Protein AF-A0A952QUE6-F1 (afdb_monomer)

Secondary structure (DSSP, 8-state):
-----PPP-----PPPS-TTTTTT-HHHHHHHHHHT--HHHHHHHHHHHTTT-TT-EEEEETTEEEEE-S--HHHHHHHHHHHHHTT--EEETTTTEEHHHHHHHT--GGGGGSHHHHGGG-

Structure (mmCIF, N/CA/C/O backbone):
data_AF-A0A952QUE6-F1
#
_entry.id   AF-A0A952QUE6-F1
#
loop_
_atom_site.group_PDB
_atom_site.id
_atom_site.type_symbol
_atom_site.label_atom_id
_atom_site.label_alt_id
_atom_site.label_comp_id
_atom_site.label_asym_id
_atom_site.label_entity_id
_atom_site.label_seq_id
_atom_site.pdbx_PDB_ins_code
_atom_site.Cartn_x
_atom_site.Cartn_y
_atom_site.Cartn_z
_atom_site.occupancy
_atom_site.B_iso_or_equiv
_atom_site.auth_seq_id
_atom_site.auth_comp_id
_atom_site.auth_asym_id
_atom_site.auth_atom_id
_atom_site.pdbx_PDB_model_num
ATOM 1 N N . MET A 1 1 ? 36.476 13.799 28.833 1.00 44.16 1 MET A N 1
ATOM 2 C CA . MET A 1 1 ? 35.107 14.348 28.883 1.00 44.16 1 MET A CA 1
ATOM 3 C C . MET A 1 1 ? 34.787 14.857 27.490 1.00 44.16 1 MET A C 1
ATOM 5 O O . MET A 1 1 ? 35.286 15.907 27.117 1.00 44.16 1 MET A O 1
ATOM 9 N N . VAL A 1 2 ? 34.100 14.054 26.679 1.00 44.84 2 VAL A N 1
ATOM 10 C CA . VAL A 1 2 ? 33.647 14.461 25.341 1.00 44.84 2 VAL A CA 1
ATOM 11 C C . VAL A 1 2 ? 32.130 14.499 25.414 1.00 44.84 2 VAL A C 1
ATOM 13 O O . VAL A 1 2 ? 31.516 13.534 25.866 1.00 44.84 2 VAL A O 1
ATOM 16 N N . CYS A 1 3 ? 31.566 15.659 25.092 1.00 44.59 3 CYS A N 1
ATOM 17 C CA . CYS A 1 3 ? 30.145 15.947 25.187 1.00 44.59 3 CYS A CA 1
ATOM 18 C C . CYS A 1 3 ? 29.312 14.914 24.418 1.00 44.59 3 CYS A C 1
ATOM 20 O O . CYS A 1 3 ? 29.570 14.659 23.243 1.00 44.59 3 CYS A O 1
ATOM 22 N N . LEU A 1 4 ? 28.289 14.370 25.088 1.00 49.19 4 LEU A N 1
ATOM 23 C CA . LEU A 1 4 ? 27.132 13.751 24.447 1.00 49.19 4 LEU A CA 1
ATOM 24 C C . LEU A 1 4 ? 26.510 14.791 23.503 1.00 49.19 4 LEU A C 1
ATOM 26 O O . LEU A 1 4 ? 25.913 15.767 23.956 1.00 49.19 4 LEU A O 1
ATOM 30 N N . GLY A 1 5 ? 26.679 14.595 22.199 1.00 40.97 5 GLY A N 1
ATOM 31 C CA . GLY A 1 5 ? 25.907 15.299 21.186 1.00 40.97 5 GLY A CA 1
ATOM 32 C C . GLY A 1 5 ? 24.545 14.630 21.061 1.00 40.97 5 GLY A C 1
ATOM 33 O O . GLY A 1 5 ? 24.452 13.494 20.607 1.00 40.97 5 GLY A O 1
ATOM 34 N N . VAL A 1 6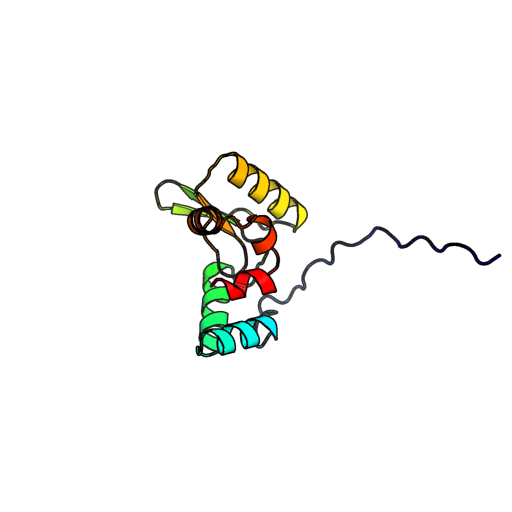 ? 23.511 15.330 21.515 1.00 48.91 6 VAL A N 1
ATOM 35 C CA . VAL A 1 6 ? 22.098 14.993 21.332 1.00 48.91 6 VAL A CA 1
ATOM 36 C C . VAL A 1 6 ? 21.815 14.832 19.834 1.00 48.91 6 VAL A C 1
ATOM 38 O O . VAL A 1 6 ? 22.099 15.739 19.052 1.00 48.91 6 VAL A O 1
ATOM 41 N N . LEU A 1 7 ? 21.283 13.672 19.437 1.00 50.19 7 LEU A N 1
ATOM 42 C CA . LEU A 1 7 ? 20.692 13.468 18.113 1.00 50.19 7 LEU A CA 1
ATOM 43 C C . LEU A 1 7 ? 19.525 14.456 17.964 1.00 50.19 7 LEU A C 1
ATOM 45 O O . LEU A 1 7 ? 18.657 14.463 18.838 1.00 50.19 7 LEU A O 1
ATOM 49 N N . PRO A 1 8 ? 19.480 15.305 16.926 1.00 49.56 8 PRO A N 1
ATOM 50 C CA . PRO A 1 8 ? 18.343 16.188 16.755 1.00 49.56 8 PRO A CA 1
ATOM 51 C C . PRO A 1 8 ? 17.114 15.368 16.345 1.00 49.56 8 PRO A C 1
ATOM 53 O O . PRO A 1 8 ? 17.067 14.788 15.261 1.00 49.56 8 PRO A O 1
ATOM 56 N N . ASP A 1 9 ? 16.100 15.372 17.208 1.00 53.28 9 ASP A N 1
ATOM 57 C CA . ASP A 1 9 ? 14.705 15.166 16.826 1.00 53.28 9 ASP A CA 1
ATOM 58 C C . ASP A 1 9 ? 14.309 16.288 15.855 1.00 53.28 9 ASP A C 1
ATOM 60 O O . ASP A 1 9 ? 14.000 17.401 16.279 1.00 53.28 9 ASP A O 1
ATOM 64 N N . SER A 1 10 ? 14.408 16.062 14.545 1.00 44.47 10 SER A N 1
ATOM 65 C CA . SER A 1 10 ? 13.741 16.869 13.505 1.00 44.47 10 SER A CA 1
ATOM 66 C C . SER A 1 10 ? 14.133 16.388 12.113 1.00 44.47 10 SER A C 1
ATOM 68 O O . SER A 1 10 ? 15.095 16.868 11.534 1.00 44.47 10 SER A O 1
ATOM 70 N N . VAL A 1 11 ? 13.399 15.408 11.591 1.00 45.09 11 VAL A N 1
ATOM 71 C CA . VAL A 1 11 ? 12.588 15.506 10.365 1.00 45.09 11 VAL A CA 1
ATOM 72 C C . VAL A 1 11 ? 12.086 14.099 10.048 1.00 45.09 11 VAL A C 1
ATOM 74 O O . VAL A 1 11 ? 12.850 13.212 9.677 1.00 45.09 11 VAL A O 1
ATOM 77 N N . ALA A 1 12 ? 10.777 13.884 10.178 1.00 44.53 12 ALA A N 1
ATOM 78 C CA . ALA A 1 12 ? 10.117 12.920 9.315 1.00 44.53 12 ALA A CA 1
ATOM 79 C C . ALA A 1 12 ? 10.439 13.390 7.894 1.00 44.53 12 ALA A C 1
ATOM 81 O O . ALA A 1 12 ? 9.950 14.443 7.492 1.00 44.53 12 ALA A O 1
ATOM 82 N N . ALA A 1 13 ? 11.375 12.719 7.221 1.00 45.72 13 ALA A N 1
ATOM 83 C CA . ALA A 1 13 ? 11.814 13.117 5.898 1.00 45.72 13 ALA A CA 1
ATOM 84 C C . ALA A 1 13 ? 10.575 13.178 5.000 1.00 45.72 13 ALA A C 1
ATOM 86 O O . ALA A 1 13 ? 9.936 12.158 4.741 1.00 45.72 13 ALA A O 1
ATOM 87 N N . GLU A 1 14 ? 10.197 14.394 4.610 1.00 55.88 14 GLU A N 1
ATOM 88 C CA . GLU A 1 14 ? 9.189 14.634 3.592 1.00 55.88 14 GLU A CA 1
ATOM 89 C C . GLU A 1 14 ? 9.590 13.804 2.372 1.00 55.88 14 GLU A C 1
ATOM 91 O O . GLU A 1 14 ? 10.683 13.965 1.822 1.00 55.88 14 GLU A O 1
ATOM 96 N N . MET A 1 15 ? 8.753 12.833 2.013 1.00 52.22 15 MET A N 1
ATOM 97 C CA . MET A 1 15 ? 8.994 12.005 0.841 1.00 52.22 15 MET A CA 1
ATOM 98 C C . MET A 1 15 ? 9.068 12.881 -0.414 1.00 52.22 15 MET A C 1
ATOM 100 O O . MET A 1 15 ? 8.382 13.901 -0.488 1.00 52.22 15 MET A O 1
ATOM 104 N N . PRO A 1 16 ? 9.942 12.528 -1.370 1.00 52.44 16 PRO A N 1
ATOM 105 C CA . PRO A 1 16 ? 10.428 13.462 -2.374 1.00 52.44 16 PRO A CA 1
ATOM 106 C C . PRO A 1 16 ? 9.307 13.967 -3.300 1.00 52.44 16 PRO A C 1
ATOM 108 O O . PRO A 1 16 ? 8.316 13.270 -3.501 1.00 52.44 16 PRO A O 1
ATOM 111 N N . PRO A 1 17 ? 9.486 15.136 -3.950 1.00 58.84 17 PRO A N 1
ATOM 112 C CA . PRO A 1 17 ? 8.536 15.691 -4.926 1.00 58.84 17 PRO A CA 1
ATOM 113 C C . PRO A 1 17 ? 8.404 14.852 -6.215 1.00 58.84 17 PRO A C 1
ATOM 115 O O . PRO A 1 17 ? 7.679 15.239 -7.133 1.00 58.84 17 PRO A O 1
ATOM 118 N N . ASP A 1 18 ? 9.124 13.731 -6.310 1.00 73.50 18 ASP A N 1
ATOM 119 C CA . ASP A 1 18 ? 9.098 12.813 -7.441 1.00 73.50 18 ASP A CA 1
ATOM 120 C C . ASP A 1 18 ? 7.943 11.811 -7.305 1.00 73.50 18 ASP A C 1
ATOM 122 O O . ASP A 1 18 ? 7.990 10.855 -6.527 1.00 73.50 18 ASP A O 1
ATOM 126 N N . ARG A 1 19 ? 6.908 12.022 -8.122 1.00 75.56 19 ARG A N 1
ATOM 127 C CA . ARG A 1 19 ? 5.722 11.158 -8.223 1.00 75.56 19 ARG A CA 1
ATOM 128 C C . ARG A 1 19 ? 6.039 9.756 -8.764 1.00 75.56 19 ARG A C 1
ATOM 130 O O . ARG A 1 19 ? 5.181 8.888 -8.706 1.00 75.56 19 ARG A O 1
ATOM 137 N N . PHE A 1 20 ? 7.249 9.518 -9.273 1.00 90.19 20 PHE A N 1
ATOM 138 C CA . PHE A 1 20 ? 7.680 8.249 -9.864 1.00 90.19 20 PHE A CA 1
ATOM 139 C C . PHE A 1 20 ? 8.852 7.602 -9.120 1.00 90.19 20 PHE A C 1
ATOM 141 O O . PHE A 1 20 ? 9.534 6.748 -9.685 1.00 90.19 20 PHE A O 1
ATOM 148 N N . TRP A 1 21 ? 9.056 7.936 -7.840 1.00 92.69 21 TRP A N 1
ATOM 149 C CA . TRP A 1 21 ? 10.152 7.398 -7.019 1.00 92.69 21 TRP A CA 1
ATOM 150 C C . TRP A 1 21 ? 10.233 5.853 -7.013 1.00 92.69 21 TRP A C 1
ATOM 152 O O . TRP A 1 21 ? 11.296 5.282 -6.772 1.00 92.69 21 TRP A O 1
ATOM 162 N N . TYR A 1 22 ? 9.109 5.174 -7.269 1.00 95.00 22 TYR A N 1
ATOM 163 C CA . TYR A 1 22 ? 8.984 3.717 -7.286 1.00 95.00 22 TYR A CA 1
ATOM 164 C C . TYR A 1 22 ? 9.479 3.055 -8.585 1.00 95.00 22 TYR A C 1
ATOM 166 O O . TYR A 1 22 ? 9.670 1.837 -8.605 1.00 95.00 22 TYR A O 1
ATOM 174 N N . VAL A 1 23 ? 9.696 3.816 -9.664 1.00 96.12 23 VAL A N 1
ATOM 175 C CA . VAL A 1 23 ? 10.131 3.273 -10.960 1.00 96.12 23 VAL A CA 1
ATOM 176 C C . VAL A 1 23 ? 11.531 2.675 -10.834 1.00 96.12 23 VAL A C 1
ATOM 178 O O . VAL A 1 23 ? 12.477 3.332 -10.403 1.00 96.12 23 VAL A O 1
ATOM 181 N N . ASN A 1 24 ? 11.660 1.401 -11.206 1.00 94.50 24 ASN A N 1
ATOM 182 C CA . ASN A 1 24 ? 12.852 0.570 -11.062 1.00 94.50 24 ASN A CA 1
ATOM 183 C C . ASN A 1 24 ? 13.414 0.537 -9.624 1.00 94.50 24 ASN A C 1
ATOM 185 O O . ASN A 1 24 ? 14.594 0.242 -9.408 1.00 94.50 24 ASN A O 1
ATOM 189 N N . HIS A 1 25 ? 12.581 0.841 -8.624 1.00 97.00 25 HIS A N 1
ATOM 190 C CA . HIS A 1 25 ? 12.999 0.824 -7.232 1.00 97.00 25 HIS A CA 1
ATOM 191 C C . HIS A 1 25 ? 13.289 -0.615 -6.789 1.00 97.00 25 HIS A C 1
ATOM 193 O O . HIS A 1 25 ? 12.560 -1.550 -7.129 1.00 97.00 25 HIS A O 1
ATOM 199 N N . SER A 1 26 ? 14.337 -0.810 -5.986 1.00 97.44 26 SER A N 1
ATOM 200 C CA . SER A 1 26 ? 14.834 -2.143 -5.606 1.00 97.44 26 SER A CA 1
ATOM 201 C C . SER A 1 26 ? 13.761 -3.033 -4.971 1.00 97.44 26 SER A C 1
ATOM 203 O O . SER A 1 26 ? 13.706 -4.226 -5.259 1.00 97.44 26 SER A O 1
ATOM 205 N N . CYS A 1 27 ? 12.866 -2.459 -4.164 1.00 97.31 27 CYS A N 1
ATOM 206 C CA . CYS A 1 27 ? 11.741 -3.185 -3.568 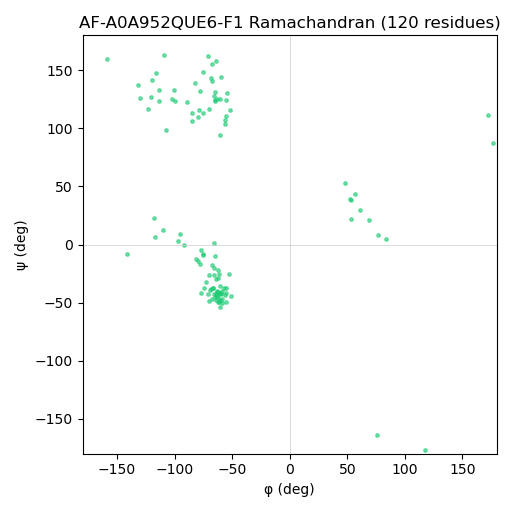1.00 97.31 27 CYS A CA 1
ATOM 207 C C . CYS A 1 27 ? 10.705 -3.654 -4.602 1.00 97.31 27 CYS A C 1
ATOM 209 O O . CYS A 1 27 ? 10.199 -4.768 -4.481 1.00 97.31 27 CYS A O 1
ATOM 211 N N . VAL A 1 28 ? 10.431 -2.851 -5.636 1.00 98.12 28 VAL A N 1
ATOM 212 C CA . VAL A 1 28 ? 9.505 -3.215 -6.723 1.00 98.12 28 VAL A CA 1
ATOM 213 C C . VAL A 1 28 ? 10.129 -4.303 -7.594 1.00 98.12 28 VAL A C 1
ATOM 215 O O . VAL A 1 28 ? 9.485 -5.305 -7.889 1.00 98.12 28 VAL A O 1
ATOM 218 N N . VAL A 1 29 ? 11.421 -4.178 -7.916 1.00 98.38 29 VAL A N 1
ATOM 219 C CA . VAL A 1 29 ? 12.184 -5.222 -8.621 1.00 98.38 29 VAL A CA 1
ATOM 220 C C . VAL A 1 29 ? 12.205 -6.528 -7.819 1.00 98.38 29 VAL A C 1
ATOM 222 O O . VAL A 1 29 ? 12.012 -7.607 -8.377 1.00 98.38 29 VAL A O 1
ATOM 225 N N . ALA A 1 30 ? 12.402 -6.453 -6.501 1.00 98.31 30 ALA A N 1
ATOM 226 C CA . ALA A 1 30 ? 12.393 -7.623 -5.630 1.00 98.31 30 ALA A CA 1
ATOM 227 C C . ALA A 1 30 ? 11.019 -8.313 -5.591 1.00 98.31 30 ALA A C 1
ATOM 229 O O . ALA A 1 30 ? 10.962 -9.539 -5.683 1.00 98.31 30 ALA A O 1
ATOM 230 N N . ALA A 1 31 ? 9.928 -7.547 -5.492 1.00 98.19 31 ALA A N 1
ATOM 231 C CA . ALA A 1 31 ? 8.568 -8.081 -5.547 1.00 98.19 31 ALA A CA 1
ATOM 232 C C . ALA A 1 31 ? 8.261 -8.719 -6.914 1.00 98.19 31 ALA A C 1
ATOM 234 O O . ALA A 1 31 ? 7.767 -9.844 -6.977 1.00 98.19 31 ALA A O 1
ATOM 235 N N . ALA A 1 32 ? 8.650 -8.062 -8.010 1.00 98.38 32 ALA A N 1
ATOM 236 C CA . ALA A 1 32 ? 8.477 -8.583 -9.365 1.00 98.38 32 ALA A CA 1
ATOM 237 C C . ALA A 1 32 ? 9.184 -9.938 -9.542 1.00 98.38 32 ALA A C 1
ATOM 239 O O . ALA A 1 32 ? 8.579 -10.913 -9.991 1.00 98.38 32 ALA A O 1
ATOM 240 N N . ASN A 1 33 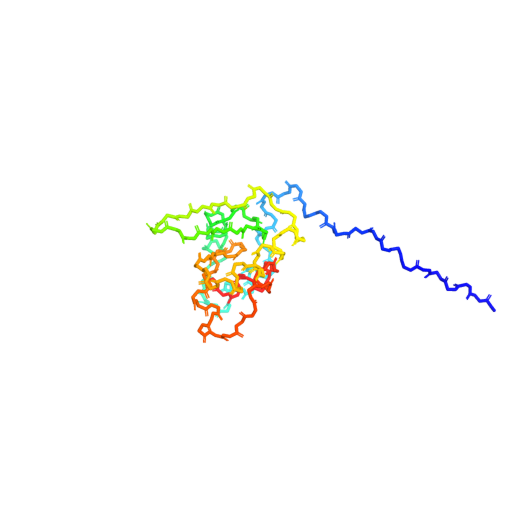? 10.437 -10.031 -9.083 1.00 98.19 33 ASN A N 1
ATOM 241 C CA . ASN A 1 33 ? 11.203 -11.276 -9.091 1.00 98.19 33 ASN A CA 1
ATOM 242 C C . ASN A 1 33 ? 10.563 -12.366 -8.220 1.00 98.19 33 ASN A C 1
ATOM 244 O O . ASN A 1 33 ? 10.524 -13.526 -8.627 1.00 98.19 33 ASN A O 1
ATOM 248 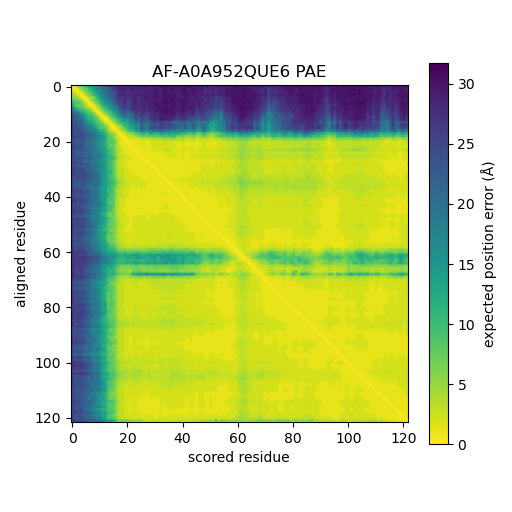N N . ARG A 1 34 ? 10.047 -12.010 -7.035 1.00 97.56 34 ARG A N 1
ATOM 249 C CA . ARG A 1 34 ? 9.379 -12.947 -6.117 1.00 97.56 34 ARG A CA 1
ATOM 250 C C . ARG A 1 34 ? 8.158 -13.605 -6.760 1.00 97.56 34 ARG A C 1
ATOM 252 O O . ARG A 1 34 ? 7.958 -14.802 -6.570 1.00 97.56 34 ARG A O 1
ATOM 259 N N . TYR A 1 35 ? 7.364 -12.834 -7.498 1.00 97.06 35 TYR A N 1
ATOM 260 C CA . TYR A 1 35 ? 6.116 -13.298 -8.108 1.00 97.06 35 TYR A CA 1
ATOM 261 C C . TYR A 1 35 ? 6.252 -13.709 -9.579 1.00 97.06 35 TYR A C 1
ATOM 263 O O . TYR A 1 35 ? 5.260 -14.092 -10.193 1.00 97.06 35 TYR A O 1
ATOM 271 N N . ALA A 1 36 ? 7.467 -13.672 -10.137 1.00 97.88 36 ALA A N 1
ATOM 272 C CA . ALA A 1 36 ? 7.740 -13.949 -11.548 1.00 97.88 36 ALA A CA 1
ATOM 273 C C . ALA A 1 36 ? 6.885 -13.099 -12.515 1.00 97.88 36 ALA A C 1
ATOM 275 O O . ALA A 1 36 ? 6.448 -13.574 -13.564 1.00 97.88 36 ALA A O 1
ATOM 276 N N . VAL A 1 37 ? 6.666 -11.829 -12.161 1.00 97.62 37 VAL A N 1
ATOM 277 C CA . VAL A 1 37 ? 6.001 -10.821 -13.002 1.00 97.62 37 VAL A CA 1
ATOM 278 C C . VAL A 1 37 ? 7.011 -9.781 -13.477 1.00 97.62 37 VAL A C 1
ATOM 280 O O . VAL A 1 37 ? 8.109 -9.666 -12.934 1.00 97.62 37 VAL A O 1
ATOM 283 N N . THR A 1 38 ? 6.668 -9.011 -14.508 1.00 98.12 38 THR A N 1
ATOM 284 C CA . THR A 1 38 ? 7.535 -7.914 -14.953 1.00 98.12 38 THR A CA 1
ATOM 285 C C . THR A 1 38 ? 7.434 -6.726 -13.996 1.00 98.12 38 THR A C 1
ATOM 287 O O . THR A 1 38 ? 6.377 -6.462 -13.421 1.00 98.12 38 THR A O 1
ATOM 290 N N . VAL A 1 39 ? 8.528 -5.974 -13.847 1.00 98.19 39 VAL A N 1
ATOM 291 C CA . VAL A 1 39 ? 8.575 -4.776 -12.985 1.00 98.19 39 VAL A CA 1
ATOM 292 C C . VAL A 1 39 ? 7.511 -3.758 -13.409 1.00 98.19 39 VAL A C 1
ATOM 294 O O . VAL A 1 39 ? 6.832 -3.186 -12.563 1.00 98.19 39 VAL A O 1
ATOM 297 N N . GLN A 1 40 ? 7.281 -3.626 -14.719 1.00 98.12 40 GLN A N 1
ATOM 298 C CA . GLN A 1 40 ? 6.312 -2.692 -15.292 1.00 98.12 40 GLN A CA 1
ATOM 299 C C . GLN A 1 40 ? 4.867 -2.983 -14.869 1.00 98.12 40 GLN A C 1
ATOM 301 O O . GLN A 1 40 ? 4.065 -2.057 -14.803 1.00 98.12 40 GLN A O 1
ATOM 306 N N . ILE A 1 41 ? 4.515 -4.244 -14.577 1.00 98.00 41 ILE A N 1
ATOM 307 C CA . ILE A 1 41 ? 3.175 -4.578 -14.069 1.00 98.00 41 ILE A CA 1
ATOM 308 C C . ILE A 1 41 ? 2.988 -3.990 -12.670 1.00 98.00 41 ILE A C 1
ATOM 310 O O . ILE A 1 41 ? 1.979 -3.340 -12.415 1.00 98.00 41 ILE A O 1
ATOM 314 N N . LEU A 1 42 ? 3.968 -4.169 -11.782 1.00 98.25 42 LEU A N 1
ATOM 315 C CA . LEU A 1 42 ? 3.890 -3.630 -10.424 1.00 98.25 42 LEU A CA 1
ATOM 316 C C . LEU A 1 42 ? 3.958 -2.098 -10.411 1.00 98.25 42 LEU A C 1
ATOM 318 O O . LEU A 1 42 ? 3.212 -1.462 -9.675 1.00 98.25 42 LEU A O 1
ATOM 322 N N . GLU A 1 43 ? 4.786 -1.494 -11.264 1.00 97.81 43 GLU A N 1
ATOM 323 C CA . GLU A 1 43 ? 4.818 -0.036 -11.449 1.00 97.81 43 GLU A CA 1
ATOM 324 C C . GLU A 1 43 ? 3.468 0.508 -11.937 1.00 97.81 43 GLU A C 1
ATOM 326 O O . GLU A 1 43 ? 3.001 1.532 -11.438 1.00 97.81 43 GLU A O 1
ATOM 331 N N . ALA A 1 44 ? 2.812 -0.184 -12.875 1.00 97.56 44 ALA A N 1
ATOM 332 C CA . ALA A 1 44 ? 1.493 0.203 -13.367 1.00 97.56 44 ALA A CA 1
ATOM 333 C C . ALA A 1 44 ? 0.403 0.080 -12.289 1.00 97.56 44 ALA A C 1
ATOM 335 O O . ALA A 1 44 ? -0.473 0.942 -12.223 1.00 97.56 44 ALA A O 1
ATOM 336 N N . ILE A 1 45 ? 0.477 -0.946 -11.431 1.00 97.62 45 ILE A N 1
ATOM 337 C CA . ILE A 1 45 ? -0.406 -1.082 -10.262 1.00 97.62 45 ILE A CA 1
ATOM 338 C C . ILE A 1 45 ? -0.207 0.115 -9.330 1.00 97.62 45 ILE A C 1
ATOM 340 O O . ILE A 1 45 ? -1.165 0.829 -9.057 1.00 97.62 45 ILE A O 1
ATOM 344 N N . ILE A 1 46 ? 1.032 0.405 -8.920 1.00 97.69 46 ILE A N 1
ATOM 345 C CA . ILE A 1 46 ? 1.330 1.536 -8.024 1.00 97.69 46 ILE A CA 1
ATOM 346 C C . ILE A 1 46 ? 0.807 2.862 -8.597 1.00 97.69 46 ILE A C 1
ATOM 348 O O . ILE A 1 46 ? 0.244 3.689 -7.873 1.00 97.69 46 ILE A O 1
ATOM 352 N N . LEU A 1 47 ? 0.974 3.067 -9.907 1.00 96.19 47 LEU A N 1
ATOM 353 C CA . LEU A 1 47 ? 0.495 4.265 -10.586 1.00 96.19 47 LEU A CA 1
ATOM 354 C C . LEU A 1 47 ? -1.027 4.426 -10.472 1.00 96.19 47 LEU A C 1
ATOM 356 O O . LEU A 1 47 ? -1.486 5.518 -10.148 1.00 96.19 47 LEU A O 1
ATOM 360 N N . VAL A 1 48 ? -1.795 3.371 -10.752 1.00 95.75 48 VAL A N 1
ATOM 361 C CA . VAL A 1 48 ? -3.268 3.418 -10.747 1.00 95.75 48 VAL A CA 1
ATOM 362 C C . VAL A 1 48 ? -3.836 3.459 -9.330 1.00 95.75 48 VAL A C 1
ATOM 364 O O . VAL A 1 48 ? -4.818 4.159 -9.095 1.00 95.75 48 VAL A O 1
ATOM 367 N N . GLU A 1 49 ? -3.218 2.743 -8.393 1.00 95.88 49 GLU A N 1
ATOM 368 C CA . GLU A 1 49 ? -3.737 2.581 -7.035 1.00 95.88 49 GLU A CA 1
ATOM 369 C C . GLU A 1 49 ? -3.501 3.818 -6.162 1.00 95.88 49 GLU A C 1
ATOM 371 O O . GLU A 1 49 ? -4.386 4.248 -5.418 1.00 95.88 49 GLU A O 1
ATOM 376 N N . SER A 1 50 ? -2.321 4.438 -6.249 1.00 95.19 50 SER A N 1
ATOM 377 C CA . SER A 1 50 ? -1.996 5.564 -5.366 1.00 95.19 50 SER A CA 1
ATOM 378 C C . SER A 1 50 ? -1.214 6.698 -6.010 1.00 95.19 50 SER A C 1
ATOM 380 O O . SER A 1 50 ? -1.066 7.745 -5.372 1.00 95.19 50 SER A O 1
ATOM 382 N N . GLU A 1 51 ? -0.754 6.514 -7.250 1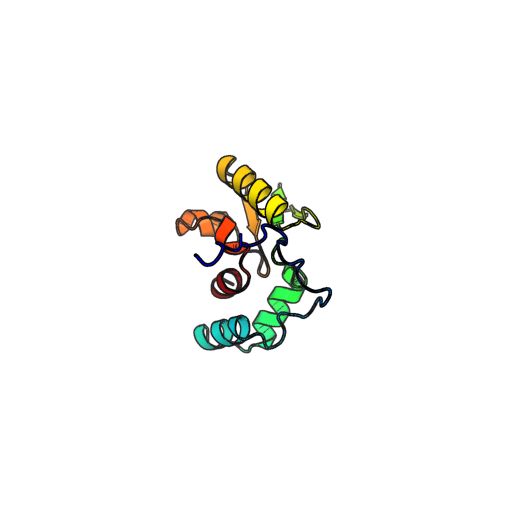.00 94.25 51 GLU A N 1
ATOM 383 C CA . GLU A 1 51 ? 0.198 7.388 -7.938 1.00 94.25 51 GLU A CA 1
ATOM 384 C C . GLU A 1 51 ? 1.555 7.476 -7.220 1.00 94.25 51 GLU A C 1
ATOM 386 O O . GLU A 1 51 ? 2.239 8.497 -7.282 1.00 94.25 51 GLU A O 1
ATOM 391 N N . GLY A 1 52 ? 1.936 6.406 -6.515 1.00 94.38 52 GLY A N 1
ATOM 392 C CA . GLY A 1 52 ? 3.174 6.339 -5.741 1.00 94.38 52 GLY A CA 1
ATOM 393 C C . GLY A 1 52 ? 3.089 6.942 -4.338 1.00 94.38 52 GLY A C 1
ATOM 394 O O . GLY A 1 52 ? 4.106 6.982 -3.653 1.00 94.38 52 GLY A O 1
ATOM 395 N N . ASP A 1 53 ? 1.918 7.384 -3.879 1.00 95.00 53 ASP A N 1
ATOM 396 C CA . ASP A 1 53 ? 1.709 7.888 -2.517 1.00 95.00 53 ASP A CA 1
ATOM 397 C C . ASP A 1 53 ? 1.655 6.723 -1.504 1.00 95.00 53 ASP A C 1
ATOM 399 O O . ASP A 1 53 ? 0.714 5.922 -1.550 1.00 95.00 53 ASP A O 1
ATOM 403 N N . PRO A 1 54 ? 2.630 6.580 -0.586 1.00 95.19 54 PRO A N 1
ATOM 404 C CA . PRO A 1 54 ? 2.604 5.522 0.425 1.00 95.19 54 PRO A CA 1
ATOM 405 C C . PRO A 1 54 ? 1.727 5.851 1.627 1.00 95.19 54 PRO A C 1
ATOM 407 O O . PRO A 1 54 ? 1.431 4.963 2.421 1.00 95.19 54 PRO A O 1
ATOM 410 N N . HIS A 1 55 ? 1.292 7.102 1.767 1.00 96.00 55 HIS A N 1
ATOM 411 C CA . HIS A 1 55 ? 0.372 7.524 2.816 1.00 96.00 55 HIS A CA 1
ATOM 412 C C . HIS A 1 55 ? -1.082 7.533 2.330 1.00 96.00 55 HIS A C 1
ATOM 414 O O . HIS A 1 55 ? -1.968 8.005 3.046 1.00 96.00 55 HIS A O 1
ATOM 420 N N . ALA A 1 56 ? -1.338 6.997 1.133 1.00 96.38 56 ALA A N 1
ATOM 421 C CA . ALA A 1 56 ? -2.672 6.859 0.581 1.00 96.38 56 ALA A CA 1
ATOM 422 C C . ALA A 1 56 ? -3.525 5.921 1.445 1.00 96.38 56 ALA A C 1
ATOM 424 O O . ALA A 1 56 ? -3.169 4.766 1.688 1.00 96.38 56 ALA A O 1
ATOM 425 N N . VAL A 1 57 ? -4.684 6.418 1.873 1.00 97.94 57 VAL A N 1
ATOM 426 C CA . VAL A 1 57 ? -5.694 5.642 2.596 1.00 97.94 57 VAL A CA 1
ATOM 427 C C . VAL A 1 57 ? -7.039 5.868 1.923 1.00 97.94 57 VAL A C 1
ATOM 429 O O . VAL A 1 57 ? -7.474 7.011 1.769 1.00 97.94 57 VAL A O 1
ATOM 432 N N . ASN A 1 58 ? -7.715 4.790 1.546 1.00 97.25 58 ASN A N 1
ATOM 433 C CA . ASN A 1 58 ? -9.026 4.845 0.907 1.00 97.25 58 ASN A CA 1
ATOM 434 C C . ASN A 1 58 ? -10.049 4.095 1.760 1.00 97.25 58 ASN A C 1
ATOM 436 O O . ASN A 1 58 ? -9.817 2.953 2.139 1.00 97.25 58 ASN A O 1
ATOM 440 N N . VAL A 1 59 ? -11.170 4.727 2.109 1.00 97.12 59 VAL A N 1
ATOM 441 C CA . VAL A 1 59 ? -12.203 4.093 2.945 1.00 97.12 59 VAL A CA 1
ATOM 442 C C . VAL A 1 59 ? -13.333 3.584 2.065 1.00 97.12 59 VAL A C 1
ATOM 444 O O . VAL A 1 59 ? -13.973 4.361 1.363 1.00 97.12 59 VAL A O 1
ATOM 447 N N . ASN A 1 60 ? -13.636 2.294 2.160 1.00 93.12 60 ASN A N 1
ATOM 448 C CA . ASN A 1 60 ? -14.689 1.666 1.376 1.00 93.12 60 ASN A CA 1
ATOM 449 C C . ASN A 1 60 ? -16.047 1.838 2.069 1.00 93.12 60 ASN A C 1
ATOM 451 O O . ASN A 1 60 ? -16.297 1.270 3.135 1.00 93.12 60 ASN A O 1
ATOM 455 N N . ARG A 1 61 ? -16.941 2.615 1.448 1.00 86.31 61 ARG A N 1
ATOM 456 C CA . ARG A 1 61 ? -18.328 2.843 1.883 1.00 86.31 61 ARG A CA 1
ATOM 457 C C . ARG A 1 61 ? -19.281 2.447 0.761 1.00 86.31 61 ARG A C 1
ATOM 459 O O . ARG A 1 61 ? -19.241 3.032 -0.316 1.00 86.31 61 ARG A O 1
ATOM 466 N N . ASP A 1 62 ? -20.114 1.436 0.999 1.00 82.06 62 ASP A N 1
ATOM 467 C CA . ASP A 1 62 ? -21.126 0.954 0.042 1.00 82.06 62 A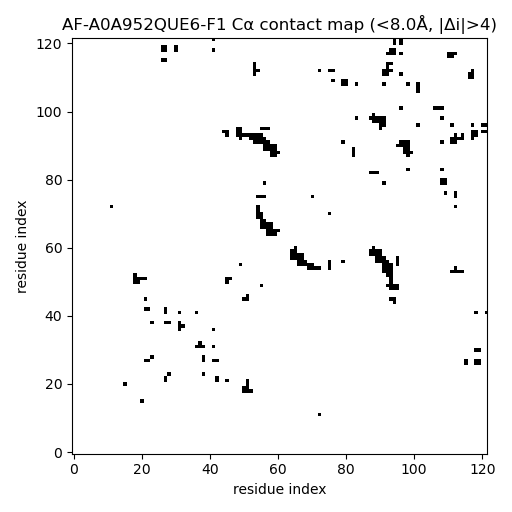SP A CA 1
ATOM 468 C C . ASP A 1 62 ? -20.566 0.643 -1.362 1.00 82.06 62 ASP A C 1
ATOM 470 O O . ASP A 1 62 ? -21.174 0.947 -2.388 1.00 82.06 62 ASP A O 1
ATOM 474 N N . GLY A 1 63 ? -19.362 0.062 -1.411 1.00 74.69 63 GLY A N 1
ATOM 475 C CA . GLY A 1 63 ? -18.669 -0.268 -2.662 1.00 74.69 63 GLY A CA 1
ATOM 476 C C . GLY A 1 63 ? -18.018 0.924 -3.373 1.00 74.69 63 GLY A C 1
ATOM 477 O O . GLY A 1 63 ? -17.549 0.767 -4.496 1.00 74.69 63 GLY A O 1
ATOM 478 N N . LYS A 1 64 ? -17.978 2.106 -2.744 1.00 82.12 64 LYS A N 1
ATOM 479 C CA . LYS A 1 64 ? -17.262 3.290 -3.235 1.00 82.12 64 LYS A CA 1
ATOM 480 C C . LYS A 1 64 ? -16.100 3.636 -2.308 1.00 82.12 64 LYS A C 1
ATOM 482 O O . LYS A 1 64 ? -16.278 3.697 -1.092 1.00 82.12 64 LYS A O 1
ATOM 487 N N . GLY A 1 65 ? -14.934 3.889 -2.892 1.00 85.44 65 GLY A N 1
ATOM 488 C CA . GLY A 1 65 ? -13.773 4.408 -2.175 1.00 85.44 65 GLY A CA 1
ATOM 489 C C . GLY A 1 65 ? -13.888 5.911 -1.908 1.00 85.44 65 GLY A C 1
ATOM 490 O O . GLY A 1 65 ? -14.209 6.676 -2.818 1.00 85.44 65 GLY A O 1
ATOM 491 N N . ASP A 1 66 ? -13.633 6.325 -0.669 1.00 92.06 66 ASP A N 1
ATOM 492 C CA . ASP A 1 66 ? -13.395 7.712 -0.261 1.00 92.06 66 ASP A CA 1
ATOM 493 C C . ASP A 1 66 ? -11.905 7.907 0.063 1.00 92.06 66 ASP A C 1
ATOM 495 O O . ASP A 1 66 ? -11.448 7.554 1.161 1.00 92.06 66 ASP A O 1
ATOM 499 N N . ARG A 1 67 ? -11.138 8.453 -0.895 1.00 91.81 67 ARG A N 1
ATOM 500 C CA . ARG A 1 67 ? -9.706 8.731 -0.706 1.00 91.81 67 ARG A CA 1
ATOM 501 C C . ARG A 1 67 ? -9.531 9.817 0.351 1.00 91.81 67 ARG A C 1
ATOM 503 O O . ARG A 1 67 ? -10.093 10.906 0.260 1.00 91.81 67 ARG A O 1
ATOM 510 N N . ARG A 1 68 ? -8.691 9.53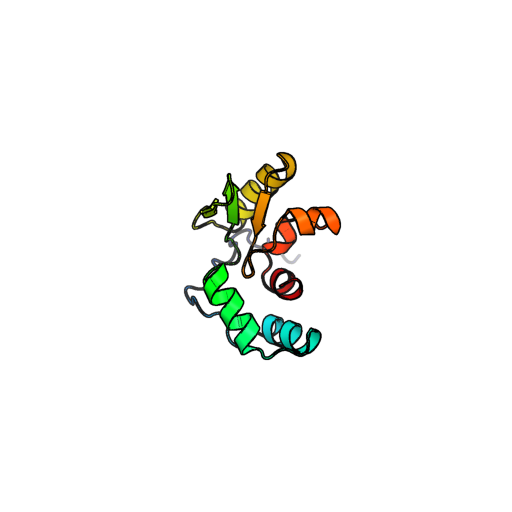5 1.342 1.00 90.88 68 ARG A N 1
ATOM 511 C CA . ARG A 1 68 ? -8.353 10.445 2.435 1.00 90.88 68 ARG A CA 1
ATOM 512 C C . ARG A 1 68 ? -6.983 11.050 2.155 1.00 90.88 68 ARG A C 1
ATOM 514 O O . ARG A 1 68 ? -6.019 10.315 1.971 1.00 90.88 68 ARG A O 1
ATOM 521 N N . GLY A 1 69 ? -6.888 12.377 2.153 1.00 80.62 69 GLY A N 1
ATOM 522 C CA . GLY A 1 69 ? -5.603 13.065 2.020 1.00 80.62 69 GLY A CA 1
ATOM 523 C C . GLY A 1 69 ? -5.454 13.947 0.785 1.00 80.62 69 GLY A C 1
ATOM 524 O O . GLY A 1 69 ? -6.421 14.137 0.047 1.00 80.62 69 GLY A O 1
ATOM 525 N N . PRO A 1 70 ? -4.262 14.541 0.597 1.00 90.56 70 PRO A N 1
ATOM 526 C CA . PRO A 1 70 ? -2.943 14.020 1.001 1.00 90.56 70 PRO A CA 1
ATOM 527 C C . PRO A 1 70 ? -2.702 13.960 2.519 1.00 90.56 70 PRO A C 1
ATOM 529 O O . PRO A 1 70 ? -3.160 14.831 3.257 1.00 90.56 70 PRO A O 1
ATOM 532 N N . LEU A 1 71 ? -1.998 12.922 2.983 1.00 94.00 71 LEU A N 1
ATOM 533 C CA . LEU A 1 71 ? -1.682 12.690 4.399 1.00 94.00 71 LEU A CA 1
ATOM 534 C C . LEU A 1 71 ? -0.164 12.663 4.619 1.00 94.00 71 LEU A C 1
ATOM 536 O O . LEU A 1 71 ? 0.591 12.104 3.828 1.00 94.00 71 LEU A O 1
ATOM 540 N N . SER A 1 72 ? 0.290 13.227 5.736 1.00 94.31 72 SER A N 1
ATOM 541 C CA . SER A 1 72 ? 1.618 12.915 6.280 1.00 94.31 72 SER A CA 1
ATOM 542 C C . SER A 1 72 ? 1.652 11.497 6.857 1.00 94.31 72 SER A C 1
ATOM 544 O O . SER A 1 72 ? 0.611 10.947 7.220 1.00 94.31 72 SER A O 1
ATOM 546 N N . PHE A 1 73 ? 2.853 10.941 7.049 1.00 94.44 73 PHE A N 1
ATOM 547 C CA . PHE A 1 73 ? 3.035 9.632 7.689 1.00 94.44 73 PHE A CA 1
ATOM 548 C C . PHE A 1 73 ? 2.297 9.529 9.032 1.00 94.44 73 PHE A C 1
ATOM 550 O O . PHE A 1 73 ? 1.595 8.551 9.295 1.00 94.44 73 PHE A O 1
ATOM 557 N N . LYS A 1 74 ? 2.399 10.573 9.869 1.00 96.50 74 LYS A N 1
ATOM 558 C CA . LYS A 1 74 ? 1.720 10.614 11.169 1.00 96.50 74 LYS A CA 1
ATOM 559 C C . LYS A 1 74 ? 0.198 10.601 11.010 1.00 96.50 74 LYS A C 1
ATOM 561 O O . LYS A 1 74 ? -0.467 9.819 11.677 1.00 96.50 74 LYS A O 1
ATOM 566 N N . GLN A 1 75 ? -0.349 11.435 10.121 1.00 97.44 75 GLN A N 1
ATOM 567 C CA . GLN A 1 75 ? -1.796 11.481 9.879 1.00 97.44 75 GLN A CA 1
ATOM 568 C C . GLN A 1 75 ? -2.325 10.156 9.320 1.00 97.44 75 GLN A C 1
ATOM 570 O O . GLN A 1 75 ? -3.391 9.712 9.734 1.00 97.44 75 GLN A O 1
ATOM 575 N N . ALA A 1 76 ? -1.585 9.521 8.407 1.00 98.06 76 ALA A N 1
ATOM 576 C CA . ALA A 1 76 ? -1.947 8.219 7.863 1.00 98.06 76 ALA A CA 1
ATOM 577 C C . ALA A 1 76 ? -1.895 7.127 8.938 1.00 98.06 76 ALA A C 1
ATOM 579 O O . ALA A 1 76 ? -2.830 6.340 9.038 1.00 98.06 76 ALA A O 1
ATOM 580 N N . THR A 1 77 ? -0.864 7.125 9.789 1.00 98.38 77 THR A N 1
ATOM 581 C CA . THR A 1 77 ? -0.747 6.193 10.923 1.00 98.38 77 THR A CA 1
ATOM 582 C C . THR A 1 77 ? -1.927 6.333 11.883 1.00 98.38 77 THR A C 1
ATOM 584 O O . THR A 1 77 ? -2.574 5.336 12.206 1.00 98.38 77 THR A O 1
ATOM 587 N N . ASP A 1 78 ? -2.240 7.565 12.297 1.00 98.31 78 ASP A N 1
ATOM 588 C CA . ASP A 1 78 ? -3.348 7.848 13.214 1.00 98.31 78 ASP A CA 1
ATOM 589 C C . ASP A 1 78 ? -4.689 7.399 12.596 1.00 98.31 78 ASP A C 1
ATOM 591 O O . ASP A 1 78 ? -5.450 6.658 13.221 1.00 98.31 78 ASP A O 1
ATOM 595 N N . LEU A 1 79 ? -4.945 7.760 11.332 1.00 98.19 79 LEU A N 1
ATOM 596 C CA . LEU A 1 79 ? -6.166 7.387 10.612 1.00 98.19 79 LEU A CA 1
ATOM 597 C C . LEU A 1 79 ? -6.309 5.867 10.440 1.00 98.19 79 LEU A C 1
ATOM 599 O O . LEU A 1 79 ? -7.383 5.314 10.673 1.00 98.19 79 LEU A O 1
ATOM 603 N N . VAL A 1 80 ? -5.243 5.180 10.025 1.00 98.19 80 VAL A N 1
ATOM 604 C CA . VAL A 1 80 ? -5.240 3.724 9.836 1.00 98.19 80 VAL A CA 1
ATOM 605 C C . VAL A 1 80 ? -5.522 3.009 11.158 1.00 98.19 80 VAL A C 1
ATOM 607 O O . VAL A 1 80 ? -6.340 2.086 11.188 1.00 98.19 80 VAL A O 1
ATOM 610 N N . ALA A 1 81 ? -4.917 3.459 12.260 1.00 98.12 81 ALA A N 1
ATOM 611 C CA . ALA A 1 81 ? -5.166 2.903 13.586 1.00 98.12 81 ALA A CA 1
ATOM 612 C C . ALA A 1 81 ? -6.627 3.104 14.034 1.00 98.12 81 ALA A C 1
ATOM 614 O O . ALA A 1 81 ? -7.248 2.178 14.568 1.00 98.12 81 ALA A O 1
ATOM 615 N N . GLU A 1 82 ? -7.206 4.282 13.781 1.00 97.94 82 GLU A N 1
ATOM 616 C CA . GLU A 1 82 ? -8.617 4.569 14.067 1.00 97.94 82 GLU A CA 1
ATOM 617 C C . GLU A 1 82 ? -9.564 3.670 13.261 1.00 97.94 82 GLU A C 1
ATOM 619 O O . GLU A 1 82 ? -10.453 3.031 13.833 1.00 97.94 82 GLU A O 1
ATOM 624 N N . LEU A 1 83 ? -9.353 3.568 11.945 1.00 97.69 83 LEU A N 1
ATOM 625 C CA . LEU A 1 83 ? -10.162 2.735 11.052 1.00 97.69 83 LEU A CA 1
ATOM 626 C C . LEU A 1 83 ? -10.060 1.248 11.409 1.00 97.69 83 LEU A C 1
ATOM 628 O O . LEU A 1 83 ? -11.065 0.530 11.391 1.00 97.69 83 LEU A O 1
ATOM 632 N N . TRP A 1 84 ? -8.861 0.786 11.770 1.00 97.94 84 TRP A N 1
ATOM 633 C CA . TRP A 1 84 ? -8.619 -0.582 12.214 1.00 97.94 84 TRP A CA 1
ATOM 634 C C . TRP A 1 84 ? -9.402 -0.916 13.477 1.00 97.94 84 TRP A C 1
ATOM 636 O O . TRP A 1 84 ? -10.134 -1.908 13.508 1.00 97.94 84 TRP A O 1
ATOM 646 N N . LYS A 1 85 ? -9.309 -0.047 14.491 1.00 97.69 85 LYS A N 1
ATOM 647 C CA . LYS A 1 85 ? -10.046 -0.180 15.751 1.00 97.69 85 LYS A CA 1
ATOM 648 C C . LYS A 1 85 ? -11.560 -0.153 15.535 1.00 97.69 85 LYS A C 1
ATOM 650 O O . LYS A 1 85 ? -12.282 -0.869 16.223 1.00 97.69 85 LYS A O 1
ATOM 655 N N . ALA A 1 86 ? -12.035 0.649 14.584 1.00 96.56 86 ALA A N 1
ATOM 656 C CA . ALA A 1 86 ? -13.447 0.736 14.226 1.00 96.56 86 ALA A CA 1
ATOM 657 C C . ALA A 1 86 ? -13.957 -0.465 13.404 1.00 96.56 86 ALA A C 1
ATOM 659 O O . ALA A 1 86 ? -15.159 -0.567 13.167 1.00 96.56 86 ALA A O 1
ATOM 660 N N . GLY A 1 87 ? -13.076 -1.362 12.944 1.00 95.94 87 GLY A N 1
ATOM 661 C CA . GLY A 1 87 ? -13.454 -2.474 12.069 1.00 95.94 87 GLY A CA 1
ATOM 662 C C . GLY A 1 87 ? -13.871 -2.034 10.661 1.00 95.94 87 GLY A C 1
ATOM 663 O O . GLY A 1 87 ? -14.560 -2.780 9.968 1.00 95.94 87 GLY A O 1
ATOM 664 N N . ALA A 1 88 ? -13.467 -0.837 10.226 1.00 96.25 88 ALA A N 1
ATOM 665 C CA . ALA A 1 88 ? -13.817 -0.303 8.914 1.00 96.25 88 ALA A CA 1
ATOM 666 C C . ALA A 1 88 ? -13.161 -1.102 7.773 1.00 96.25 88 ALA A C 1
ATOM 668 O O . ALA A 1 88 ? -12.103 -1.714 7.953 1.00 96.25 88 ALA A O 1
ATOM 669 N N . ASN A 1 89 ? -13.769 -1.064 6.585 1.00 96.88 89 ASN A N 1
ATOM 670 C CA . ASN A 1 89 ? -13.166 -1.544 5.340 1.00 96.88 89 ASN A CA 1
ATOM 671 C C . ASN A 1 89 ? -12.392 -0.387 4.687 1.00 96.88 89 ASN A C 1
ATOM 673 O O . ASN A 1 89 ? -12.964 0.675 4.446 1.00 96.88 89 ASN A O 1
ATOM 677 N N . PHE A 1 90 ? -11.097 -0.573 4.453 1.00 97.75 90 PHE A N 1
ATOM 678 C CA . PHE A 1 90 ? -10.214 0.456 3.910 1.00 97.75 90 PHE A CA 1
ATOM 679 C C . PHE A 1 90 ? -8.977 -0.172 3.271 1.00 97.75 90 PHE A C 1
ATOM 681 O O . PHE A 1 90 ? -8.619 -1.299 3.615 1.00 97.75 90 PHE A O 1
ATOM 688 N N . ASP A 1 91 ? -8.326 0.589 2.403 1.00 97.94 91 ASP A N 1
ATOM 689 C CA . ASP A 1 91 ? -7.122 0.218 1.672 1.00 97.94 91 ASP A CA 1
ATOM 690 C C . ASP A 1 91 ? -5.950 1.122 2.082 1.00 97.94 91 ASP A C 1
ATOM 692 O O . ASP A 1 91 ? -6.162 2.288 2.436 1.00 97.94 91 ASP A O 1
ATOM 696 N N . VAL A 1 92 ? -4.721 0.592 2.080 1.00 98.19 92 VAL A N 1
ATOM 697 C CA . VAL A 1 92 ? -3.526 1.305 2.574 1.00 98.19 92 VAL A CA 1
ATOM 698 C C . VAL A 1 92 ? -2.357 1.224 1.594 1.00 98.19 92 VAL A C 1
ATOM 700 O O . VAL A 1 92 ? -2.023 0.151 1.085 1.00 98.19 92 VAL A O 1
ATOM 703 N N . GLY A 1 93 ? -1.677 2.357 1.421 1.00 97.38 93 GLY A N 1
ATOM 704 C CA . GLY A 1 93 ? -0.356 2.474 0.812 1.00 97.38 93 GLY A CA 1
ATOM 705 C C . GLY A 1 93 ? -0.340 2.345 -0.707 1.00 97.38 93 GLY A C 1
ATOM 706 O O . GLY A 1 93 ? -1.368 2.481 -1.372 1.00 97.38 93 GLY A O 1
ATOM 707 N N . ILE A 1 94 ? 0.853 2.108 -1.259 1.00 97.31 94 ILE A N 1
ATOM 708 C CA . ILE A 1 94 ? 1.100 2.258 -2.700 1.00 97.31 94 ILE A CA 1
ATOM 709 C C . ILE A 1 94 ? 0.353 1.276 -3.605 1.00 97.31 94 ILE A C 1
ATOM 711 O O . ILE A 1 94 ? 0.084 1.606 -4.751 1.00 97.31 94 ILE A O 1
ATOM 715 N N . A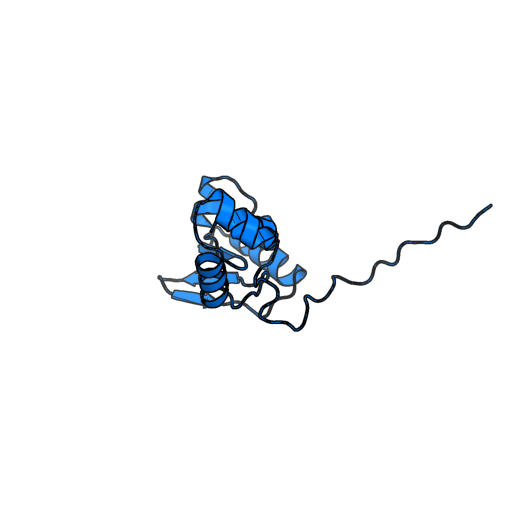LA A 1 95 ? 0.008 0.096 -3.101 1.00 97.75 95 ALA A N 1
ATOM 716 C CA . ALA A 1 95 ? -0.761 -0.920 -3.811 1.00 97.75 95 ALA A CA 1
ATOM 717 C C . ALA A 1 95 ? -2.179 -1.090 -3.242 1.00 97.75 95 ALA A C 1
ATOM 719 O O . ALA A 1 95 ? -2.837 -2.074 -3.554 1.00 97.75 95 ALA A O 1
ATOM 720 N N . GLN A 1 96 ? -2.631 -0.165 -2.378 1.00 97.75 96 GLN A N 1
ATOM 721 C CA . GLN A 1 96 ? -3.984 -0.155 -1.804 1.00 97.75 96 GLN A CA 1
ATOM 722 C C . GLN A 1 96 ? -4.412 -1.529 -1.245 1.00 97.75 96 GLN A C 1
ATOM 724 O O . GLN A 1 96 ? -5.475 -2.065 -1.552 1.00 97.75 96 GLN A O 1
ATOM 729 N N . ILE A 1 97 ? -3.580 -2.112 -0.376 1.00 97.88 97 ILE A N 1
ATOM 730 C CA . ILE A 1 97 ? -3.877 -3.412 0.243 1.00 97.88 97 ILE A CA 1
ATOM 731 C C . ILE A 1 97 ? -5.110 -3.273 1.139 1.00 97.88 97 ILE A C 1
ATOM 733 O O . ILE A 1 97 ? -5.165 -2.368 1.972 1.00 97.88 97 ILE A O 1
ATOM 737 N N . ASN A 1 98 ? -6.080 -4.180 1.004 1.00 97.38 98 ASN A N 1
ATOM 738 C CA . ASN A 1 98 ? -7.351 -4.100 1.724 1.00 97.38 98 ASN A CA 1
ATOM 739 C C . ASN A 1 98 ? -7.287 -4.653 3.161 1.00 97.38 98 ASN A C 1
ATOM 741 O O . ASN A 1 98 ? -6.746 -5.734 3.423 1.00 97.38 98 ASN A O 1
ATOM 745 N N . SER A 1 99 ? -7.939 -3.965 4.102 1.00 97.75 99 SER A N 1
ATOM 746 C CA . SER A 1 99 ? -7.953 -4.309 5.529 1.00 97.75 99 SER A CA 1
ATOM 747 C C . SER A 1 99 ? -8.645 -5.634 5.870 1.00 97.75 99 SER A C 1
ATOM 749 O O . SER A 1 99 ? -8.358 -6.222 6.916 1.00 97.75 99 SER A O 1
ATOM 751 N N . VAL A 1 100 ? -9.509 -6.167 4.998 1.00 96.94 100 VAL A N 1
ATOM 752 C CA . VAL A 1 100 ? -10.066 -7.525 5.133 1.00 96.94 100 VAL A CA 1
ATOM 753 C C . VAL A 1 100 ? -8.953 -8.572 5.040 1.00 96.94 100 VAL A C 1
ATOM 755 O O . VAL A 1 100 ? -8.892 -9.468 5.885 1.00 96.94 100 VAL A O 1
ATOM 758 N N . HIS A 1 101 ? -8.026 -8.429 4.087 1.00 96.56 101 HIS A N 1
ATOM 759 C CA . HIS A 1 101 ? -6.881 -9.334 3.956 1.00 96.56 101 HIS A CA 1
ATOM 760 C C . HIS A 1 101 ? -5.888 -9.162 5.108 1.00 96.56 101 HIS A C 1
ATOM 762 O O . HIS A 1 101 ? -5.414 -10.152 5.665 1.00 96.56 101 HIS A O 1
ATOM 768 N N . MET A 1 102 ? -5.646 -7.925 5.552 1.00 97.19 102 MET A N 1
ATOM 769 C CA . MET A 1 102 ? -4.795 -7.661 6.720 1.00 97.19 102 MET A CA 1
ATOM 770 C C . MET A 1 102 ? -5.327 -8.361 7.978 1.00 97.19 102 MET A C 1
ATOM 772 O O . MET A 1 102 ? -4.554 -8.956 8.728 1.00 97.19 102 MET A O 1
ATOM 776 N N . ARG A 1 103 ? -6.655 -8.368 8.185 1.00 97.06 103 ARG A N 1
ATOM 777 C CA . ARG A 1 103 ? -7.29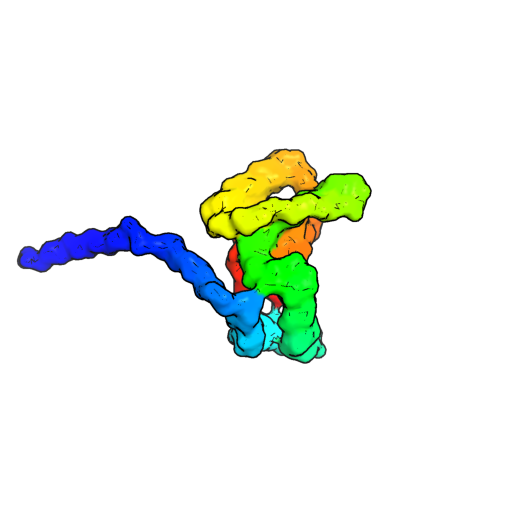8 -9.112 9.285 1.00 97.06 103 ARG A CA 1
ATOM 778 C C . ARG A 1 103 ? -7.126 -10.615 9.141 1.00 97.06 103 ARG A C 1
ATOM 780 O O . ARG A 1 103 ? -6.780 -11.271 10.122 1.00 97.06 103 ARG A O 1
ATOM 787 N N . GLN A 1 104 ? -7.337 -11.150 7.940 1.00 96.69 104 GLN A N 1
ATOM 788 C CA . GLN A 1 104 ? -7.164 -12.576 7.661 1.00 96.69 104 GLN A CA 1
ATOM 789 C C . GLN A 1 104 ? -5.746 -13.053 8.014 1.00 96.69 104 GLN A C 1
ATOM 791 O O . GLN A 1 104 ? -5.594 -14.098 8.648 1.00 96.69 104 GLN A O 1
ATOM 796 N N . TYR A 1 105 ? -4.724 -12.272 7.657 1.00 96.00 105 TYR A N 1
ATOM 797 C CA . TYR A 1 105 ? -3.319 -12.607 7.908 1.00 96.00 105 TYR A CA 1
ATOM 798 C C . TYR A 1 105 ? -2.761 -12.061 9.230 1.00 96.00 105 TYR A C 1
ATOM 800 O O . TYR A 1 105 ? -1.613 -12.345 9.562 1.00 96.00 105 TYR A O 1
ATOM 808 N N . LYS A 1 106 ? -3.575 -11.343 10.019 1.00 96.56 106 LYS A N 1
ATOM 809 C CA . LYS A 1 106 ? -3.207 -10.741 11.316 1.00 96.56 106 LYS A CA 1
ATOM 810 C C . LYS A 1 106 ? -2.010 -9.787 11.225 1.00 96.56 106 LYS A C 1
ATOM 812 O O . LYS A 1 106 ? -1.123 -9.815 12.076 1.00 96.56 106 LYS A O 1
ATOM 817 N N . ILE A 1 107 ? -1.997 -8.952 10.194 1.00 96.06 107 ILE A N 1
ATOM 818 C CA . ILE A 1 107 ? -0.947 -7.959 9.956 1.00 96.06 107 ILE A CA 1
ATOM 819 C C . ILE A 1 107 ? -1.451 -6.600 10.429 1.00 96.06 107 ILE A C 1
ATOM 821 O O . ILE A 1 107 ? -2.582 -6.223 10.117 1.00 96.06 107 ILE A O 1
ATOM 825 N N . ASP A 1 108 ? -0.621 -5.876 11.181 1.00 96.75 108 ASP A N 1
ATOM 826 C CA . ASP A 1 108 ? -0.929 -4.500 11.568 1.00 96.75 108 ASP A CA 1
ATOM 827 C C . ASP A 1 108 ? -0.965 -3.612 10.309 1.00 96.75 108 ASP A C 1
ATOM 829 O O . ASP A 1 108 ? 0.025 -3.571 9.566 1.00 96.75 108 ASP A O 1
ATOM 833 N N . PRO A 1 109 ? -2.083 -2.912 10.041 1.00 97.62 109 PRO A N 1
ATOM 834 C CA . PRO A 1 109 ? -2.240 -2.119 8.833 1.00 97.62 109 PRO A CA 1
ATOM 835 C C . PRO A 1 109 ? -1.228 -0.967 8.713 1.00 97.62 109 PRO A C 1
ATOM 837 O O . PRO A 1 109 ? -0.949 -0.527 7.600 1.00 97.62 109 PRO A O 1
ATOM 840 N N . VAL A 1 110 ? -0.631 -0.497 9.816 1.00 97.44 110 VAL A N 1
ATOM 841 C CA . VAL A 1 110 ? 0.385 0.572 9.791 1.00 97.44 110 VAL A CA 1
ATOM 842 C C . VAL A 1 110 ? 1.642 0.140 9.029 1.00 97.44 110 VAL A C 1
ATOM 844 O O . VAL A 1 110 ? 2.276 0.970 8.380 1.00 97.44 110 VAL A O 1
ATOM 847 N N . HIS A 1 111 ? 1.978 -1.157 9.014 1.00 97.31 111 HIS A N 1
ATOM 848 C CA . HIS A 1 111 ? 3.118 -1.664 8.240 1.00 97.31 111 HIS A CA 1
ATOM 849 C C . HIS A 1 111 ? 2.978 -1.423 6.735 1.00 97.31 111 HIS A C 1
ATOM 851 O O . HIS A 1 111 ? 3.984 -1.318 6.041 1.00 97.31 111 HIS A O 1
ATOM 857 N N . PHE A 1 112 ? 1.751 -1.299 6.230 1.00 98.19 112 PHE A N 1
ATOM 858 C CA . PHE A 1 112 ? 1.490 -1.049 4.816 1.00 98.19 112 PHE A CA 1
ATOM 859 C C . PHE A 1 112 ? 1.723 0.410 4.399 1.00 98.19 112 PHE A C 1
ATOM 861 O O . PHE A 1 112 ? 1.653 0.696 3.206 1.00 98.19 112 PHE A O 1
ATOM 868 N N . LEU A 1 113 ? 2.039 1.313 5.335 1.00 97.25 113 LEU A N 1
ATOM 869 C CA . LEU A 1 113 ? 2.541 2.657 5.023 1.00 97.25 113 LEU A CA 1
ATOM 870 C C . LEU A 1 113 ? 4.029 2.651 4.633 1.00 97.25 113 LEU A C 1
ATOM 872 O O . LEU A 1 113 ? 4.501 3.612 4.033 1.00 97.25 113 LEU A O 1
ATOM 876 N N . ASP A 1 114 ? 4.771 1.579 4.937 1.00 96.69 114 ASP A N 1
ATOM 877 C CA . ASP A 1 114 ? 6.087 1.342 4.343 1.00 96.69 114 ASP A CA 1
ATOM 878 C C . ASP A 1 114 ? 5.881 0.765 2.934 1.00 96.69 114 ASP A C 1
ATOM 880 O O . ASP A 1 114 ? 5.342 -0.340 2.792 1.00 96.69 114 ASP A O 1
ATOM 884 N N . PRO A 1 115 ? 6.299 1.464 1.869 1.00 96.12 115 PRO A N 1
ATOM 885 C CA . PRO A 1 115 ? 6.009 1.013 0.520 1.00 96.12 115 PRO A CA 1
ATOM 886 C C . PRO A 1 115 ? 6.780 -0.253 0.114 1.00 96.12 115 PRO A C 1
ATOM 888 O O . PRO A 1 115 ? 6.298 -1.020 -0.718 1.00 96.12 115 PRO A O 1
ATOM 891 N N . CYS A 1 116 ? 7.949 -0.520 0.703 1.00 97.06 116 CYS A N 1
ATOM 892 C CA . CYS A 1 116 ? 8.708 -1.742 0.442 1.00 97.06 116 CYS A CA 1
ATOM 893 C C . CYS A 1 116 ? 8.048 -2.966 1.075 1.00 97.06 116 CYS A C 1
ATOM 895 O O . CYS A 1 116 ? 8.128 -4.053 0.504 1.00 97.06 116 CYS A O 1
ATOM 897 N N . ILE A 1 117 ? 7.380 -2.800 2.219 1.00 97.31 117 ILE A N 1
ATOM 898 C CA . ILE A 1 117 ? 6.498 -3.836 2.762 1.00 97.31 117 ILE A CA 1
ATOM 899 C C . ILE A 1 117 ? 5.256 -3.945 1.881 1.00 97.31 117 ILE A C 1
ATOM 901 O O . ILE A 1 117 ? 4.912 -5.045 1.461 1.00 97.31 117 ILE A O 1
ATOM 905 N N . ASN A 1 118 ? 4.617 -2.820 1.558 1.00 97.81 118 ASN A N 1
ATOM 906 C CA . ASN A 1 118 ? 3.348 -2.779 0.843 1.00 97.81 118 ASN A CA 1
ATOM 907 C C . ASN A 1 118 ? 3.376 -3.530 -0.494 1.00 97.81 118 ASN A C 1
ATOM 909 O O . ASN A 1 118 ? 2.553 -4.415 -0.714 1.00 97.81 118 ASN A O 1
ATOM 913 N N . ILE A 1 119 ? 4.382 -3.267 -1.333 1.00 97.75 119 ILE A N 1
ATOM 914 C CA . ILE A 1 119 ? 4.473 -3.880 -2.665 1.00 97.75 119 ILE A CA 1
ATOM 915 C C . ILE A 1 119 ? 4.727 -5.393 -2.635 1.00 97.75 119 ILE A C 1
ATOM 917 O O . ILE A 1 119 ? 4.485 -6.084 -3.619 1.00 97.75 119 ILE A O 1
ATOM 921 N N . GLN A 1 120 ? 5.190 -5.941 -1.509 1.00 96.44 120 GLN A N 1
ATOM 922 C CA . GLN A 1 120 ? 5.367 -7.389 -1.365 1.00 96.44 120 GLN A CA 1
ATOM 923 C C . GLN A 1 120 ? 4.039 -8.130 -1.169 1.00 96.44 120 GLN A C 1
ATOM 925 O O . GLN A 1 120 ? 4.037 -9.360 -1.179 1.00 96.44 120 GLN A O 1
ATOM 930 N N . TRP A 1 121 ? 2.935 -7.404 -0.986 1.00 95.62 121 TRP A N 1
ATOM 931 C CA . TRP A 1 121 ? 1.589 -7.939 -0.779 1.00 95.62 121 TRP A CA 1
ATOM 932 C C . TRP A 1 121 ? 0.599 -7.547 -1.882 1.00 95.62 121 TRP A C 1
ATOM 934 O O . TRP A 1 121 ? -0.589 -7.830 -1.727 1.00 95.62 121 TRP A O 1
ATOM 944 N N . ALA A 1 122 ? 1.082 -6.898 -2.946 1.00 90.75 122 ALA A N 1
ATOM 945 C CA . ALA A 1 122 ? 0.299 -6.540 -4.126 1.00 90.75 122 ALA A CA 1
ATOM 946 C C . ALA A 1 122 ? -0.051 -7.761 -4.991 1.00 90.75 122 ALA A C 1
ATOM 948 O O . ALA A 1 122 ? 0.757 -8.722 -5.016 1.00 90.75 122 ALA A O 1
#

pLDDT: mean 88.81, std 16.93, range [40.97, 98.38]

Solvent-accessible surface area (backbone atoms only — not comparable to full-atom values): 7005 Å² total; per-residue (Å²): 141,76,82,86,77,78,79,80,94,79,69,85,75,76,76,70,96,55,64,60,70,62,64,88,23,69,52,49,46,50,33,16,63,73,71,75,49,58,50,67,58,57,48,52,44,22,48,74,58,37,45,56,34,27,37,35,35,30,38,53,53,97,92,39,74,48,75,50,68,93,45,52,68,67,56,32,43,55,50,48,53,51,39,56,75,71,67,54,51,34,24,32,6,20,47,41,50,47,42,67,58,29,60,75,71,70,48,69,70,61,58,25,47,41,48,63,58,22,50,67,69,99

Radius of gyration: 16.3 Å; Cα contacts (8 Å, |Δi|>4): 172; chains: 1; bounding box: 56×31×44 Å

Nearest PDB structures (foldseek):
  4xp8-assembly1_A  TM=7.458E-01  e=1.403E-03  Escherichia coli
  5mmm-assembly1_g  TM=2.088E-01  e=1.693E+00  Spinacia oleracea
  9g8d-assembly1_A  TM=3.019E-01  e=5.921E+00  Agrobacterium fabrum str. C58

Sequence (122 aa):
MVCLGVLPDSVAAEMPPDRFWYVNHSCVVAAANRYAVTVQILEAIILVESEGDPHAVNVNRDGKGDRRGPLSFKQATDLVAELWKAGANFDVGIAQINSVHMRQYKIDPVHFLDPCINIQWA

Mean predicted aligned error: 7.46 Å

Foldseek 3Di:
DDDDDDDDPDDPPDPDPDLQPQVVDPLLVVLCVVVVHDSVVLSVLLCVPPSQQQLWKWFQDPNDTDIDDPDDLVRSLVVLVVCVVVVTWMFGGRNRHTVVVCVVVVHRRSLSSPVSSVSNRD